Protein AF-A0A497I4A4-F1 (afdb_monomer_lite)

Sequence (77 aa):
DQLIEEGIDLDDRPILRALMGNLGELYDFAVKEFGYRERVDGYISKCDLCLDMRKYIVQQTDEFEELSPREFYQHLE

pLDDT: mean 92.87, std 8.52, range [60.94, 98.38]

Foldseek 3Di:
DVCVVPPDDCPLACCVVQVVVHLVSLVVCLCPVPVDDADPVHAPDSVRVVLSSLLSVLVVDPSHPVSPPNVVSVPPD

Structure (mmCIF, N/CA/C/O backbone):
data_AF-A0A497I4A4-F1
#
_entry.id   AF-A0A497I4A4-F1
#
loop_
_atom_site.group_PDB
_atom_site.id
_atom_site.type_symbol
_atom_site.label_atom_id
_atom_site.label_alt_id
_atom_site.label_comp_id
_atom_site.label_asym_id
_atom_site.label_entity_id
_atom_site.label_seq_id
_atom_site.pdbx_PDB_ins_code
_atom_site.Cartn_x
_atom_site.Cartn_y
_atom_site.Cartn_z
_atom_site.occupancy
_atom_site.B_iso_or_equiv
_atom_site.auth_seq_id
_atom_site.auth_comp_id
_atom_site.auth_asym_id
_atom_site.auth_atom_id
_atom_site.pdbx_PDB_model_num
ATOM 1 N N . ASP A 1 1 ? 5.233 -6.481 -27.569 1.00 60.94 1 ASP A N 1
ATOM 2 C CA . ASP A 1 1 ? 5.508 -7.159 -26.287 1.00 60.94 1 ASP A CA 1
ATOM 3 C C . ASP A 1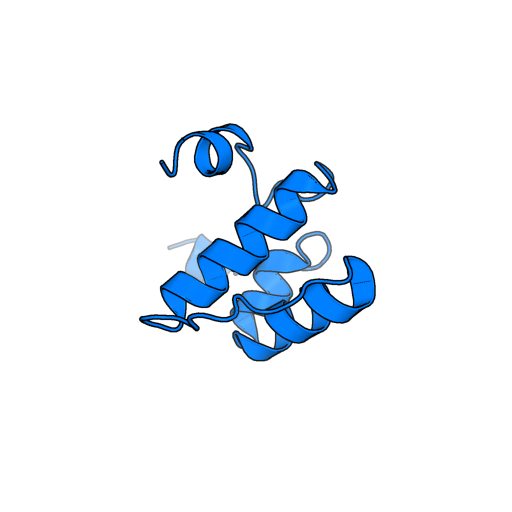 1 ? 6.772 -6.672 -25.579 1.00 60.94 1 ASP A C 1
ATOM 5 O O . ASP A 1 1 ? 7.373 -7.415 -24.820 1.00 60.94 1 ASP A O 1
ATOM 9 N N . GLN A 1 2 ? 7.125 -5.387 -25.708 1.00 62.72 2 GLN A N 1
ATOM 10 C CA . GLN A 1 2 ? 8.352 -4.827 -25.123 1.00 62.72 2 GLN A CA 1
ATOM 11 C C . GLN A 1 2 ? 8.396 -4.917 -23.587 1.00 62.72 2 GLN A C 1
ATOM 13 O O . GLN A 1 2 ? 9.430 -5.223 -23.011 1.00 62.72 2 GLN A O 1
ATOM 18 N N . LEU A 1 3 ? 7.241 -4.754 -22.927 1.00 67.94 3 LEU A N 1
ATOM 19 C CA . LEU A 1 3 ? 7.110 -4.902 -21.471 1.00 67.94 3 LEU A CA 1
ATOM 20 C C . LEU A 1 3 ? 7.396 -6.335 -20.983 1.00 67.94 3 LEU A C 1
ATOM 22 O O . LEU A 1 3 ? 7.788 -6.533 -19.839 1.00 67.94 3 LEU A O 1
ATOM 26 N N . ILE A 1 4 ? 7.158 -7.333 -21.841 1.00 70.06 4 ILE A N 1
ATOM 27 C CA . ILE A 1 4 ? 7.412 -8.749 -21.545 1.00 70.06 4 ILE A CA 1
ATOM 28 C C . ILE A 1 4 ? 8.886 -9.080 -21.808 1.00 70.06 4 ILE A C 1
ATOM 30 O O . ILE A 1 4 ? 9.461 -9.901 -21.101 1.00 70.06 4 ILE A O 1
ATOM 34 N N . GLU A 1 5 ? 9.498 -8.434 -22.803 1.00 74.19 5 GLU A N 1
ATOM 35 C CA . GLU A 1 5 ? 10.901 -8.641 -23.172 1.00 74.19 5 GLU A CA 1
ATOM 36 C C . GLU A 1 5 ? 11.881 -7.955 -22.206 1.00 74.19 5 GLU A C 1
ATOM 38 O O . GLU A 1 5 ? 12.906 -8.542 -21.869 1.00 74.19 5 GLU A O 1
ATOM 43 N N . GLU A 1 6 ? 11.565 -6.745 -21.738 1.00 79.44 6 GLU A N 1
ATOM 44 C CA . GLU A 1 6 ? 12.453 -5.933 -20.889 1.00 79.44 6 GLU A CA 1
ATOM 45 C C . GLU A 1 6 ? 12.118 -6.046 -19.389 1.00 79.44 6 GLU A C 1
ATOM 47 O O . GLU A 1 6 ? 12.983 -5.839 -18.539 1.00 79.44 6 GLU A O 1
ATOM 52 N N . GLY A 1 7 ? 10.883 -6.432 -19.051 1.00 80.44 7 GLY A N 1
ATOM 53 C CA . GLY A 1 7 ? 10.392 -6.448 -17.674 1.00 80.44 7 GLY A CA 1
ATOM 54 C C . GLY A 1 7 ? 10.081 -5.048 -17.131 1.00 80.44 7 GLY A C 1
ATOM 55 O O . GLY A 1 7 ? 10.077 -4.055 -17.856 1.00 80.44 7 GLY A O 1
ATOM 56 N N . ILE A 1 8 ? 9.769 -4.975 -15.835 1.00 82.75 8 ILE A N 1
ATOM 57 C CA . ILE A 1 8 ? 9.557 -3.714 -15.113 1.00 82.75 8 ILE A CA 1
ATOM 58 C C . ILE A 1 8 ? 10.723 -3.540 -14.145 1.00 82.75 8 ILE A C 1
ATOM 60 O O . ILE A 1 8 ? 10.998 -4.447 -13.360 1.00 82.75 8 ILE A O 1
ATOM 64 N N . ASP A 1 9 ? 11.375 -2.379 -14.182 1.00 86.38 9 ASP A N 1
ATOM 65 C CA . ASP A 1 9 ? 12.352 -2.002 -13.162 1.00 86.38 9 ASP A CA 1
ATOM 66 C C . ASP A 1 9 ? 11.638 -1.760 -11.825 1.00 86.38 9 ASP A C 1
ATOM 68 O O . ASP A 1 9 ? 10.694 -0.968 -11.742 1.00 86.38 9 ASP A O 1
ATOM 72 N N . LEU A 1 10 ? 12.072 -2.485 -10.795 1.00 89.81 10 LEU A N 1
ATOM 73 C CA . LEU A 1 10 ? 11.469 -2.483 -9.470 1.00 89.81 10 LEU A CA 1
ATOM 74 C C . LEU A 1 10 ? 12.269 -1.665 -8.445 1.00 89.81 10 LEU A C 1
ATOM 76 O O . LEU A 1 10 ? 11.870 -1.619 -7.278 1.00 89.81 10 LEU A O 1
ATOM 80 N N . ASP A 1 11 ? 13.431 -1.109 -8.805 1.00 88.12 11 ASP A N 1
ATOM 81 C CA . ASP A 1 11 ? 14.363 -0.478 -7.853 1.00 88.12 11 ASP A CA 1
ATOM 82 C C . ASP A 1 11 ? 13.730 0.716 -7.134 1.00 88.12 11 ASP A C 1
ATOM 84 O O . ASP A 1 11 ? 13.750 0.750 -5.904 1.00 88.12 11 ASP A O 1
ATOM 88 N N . ASP A 1 12 ? 12.996 1.557 -7.861 1.00 89.12 12 ASP A N 1
ATOM 89 C CA . ASP A 1 12 ? 12.240 2.686 -7.298 1.00 89.12 12 ASP A CA 1
ATOM 90 C C . ASP A 1 12 ? 10.733 2.390 -7.162 1.00 89.12 12 ASP A C 1
ATOM 92 O O . ASP A 1 12 ? 9.896 3.293 -7.158 1.00 89.12 12 ASP A O 1
ATOM 96 N N . ARG A 1 13 ? 10.359 1.104 -7.096 1.00 94.00 13 ARG A N 1
ATOM 97 C CA . ARG A 1 13 ? 8.959 0.644 -7.073 1.00 94.00 13 ARG A CA 1
ATOM 98 C C . ARG A 1 13 ? 8.704 -0.366 -5.947 1.00 94.00 13 ARG A C 1
ATOM 100 O O . ARG A 1 13 ? 8.482 -1.556 -6.208 1.00 94.00 13 ARG A O 1
ATOM 107 N N . PRO A 1 14 ? 8.809 0.061 -4.675 1.00 95.12 14 PRO A N 1
ATOM 108 C CA . PRO A 1 14 ? 8.716 -0.837 -3.527 1.00 95.12 14 PRO A CA 1
ATOM 109 C C . PRO A 1 14 ? 7.356 -1.538 -3.413 1.00 95.12 14 PRO A C 1
ATOM 111 O O . PRO A 1 14 ? 7.309 -2.694 -2.985 1.00 95.12 14 PRO A O 1
ATOM 114 N N . ILE A 1 15 ? 6.255 -0.901 -3.825 1.00 96.62 15 ILE A N 1
ATOM 115 C CA . ILE A 1 15 ? 4.921 -1.498 -3.701 1.00 96.62 15 ILE A CA 1
ATOM 116 C C . ILE A 1 15 ? 4.718 -2.624 -4.723 1.00 96.62 15 ILE A C 1
ATOM 118 O O . ILE A 1 15 ? 4.268 -3.715 -4.369 1.00 96.62 15 ILE A O 1
ATOM 122 N N . LEU A 1 16 ? 5.076 -2.393 -5.986 1.00 95.12 16 LEU A N 1
ATOM 123 C CA . LEU A 1 16 ? 5.077 -3.385 -7.058 1.00 95.12 16 LEU A CA 1
ATOM 124 C C . LEU A 1 16 ? 6.046 -4.509 -6.731 1.00 95.12 16 LEU A C 1
ATOM 126 O O . LEU A 1 16 ? 5.687 -5.668 -6.917 1.00 95.12 16 LEU A O 1
ATOM 130 N N . ARG A 1 17 ? 7.234 -4.195 -6.201 1.00 95.25 17 ARG A N 1
ATOM 131 C CA . ARG A 1 17 ? 8.196 -5.210 -5.759 1.00 95.25 17 ARG A CA 1
ATOM 132 C C . ARG A 1 17 ? 7.572 -6.163 -4.744 1.00 95.25 17 ARG A C 1
ATOM 134 O O . ARG A 1 17 ? 7.626 -7.372 -4.956 1.00 95.25 17 ARG A O 1
ATOM 141 N N . ALA A 1 18 ? 6.939 -5.628 -3.702 1.00 96.12 18 ALA A N 1
ATOM 142 C CA . ALA A 1 18 ? 6.268 -6.437 -2.688 1.00 96.12 18 ALA A CA 1
ATOM 143 C C . ALA A 1 18 ? 5.119 -7.272 -3.288 1.00 96.12 18 ALA A C 1
ATOM 145 O O . ALA A 1 18 ? 4.998 -8.468 -3.025 1.00 96.12 18 ALA A O 1
ATOM 146 N N . LEU A 1 19 ? 4.297 -6.670 -4.154 1.00 94.44 19 LEU A N 1
ATOM 147 C CA . LEU A 1 19 ? 3.187 -7.360 -4.823 1.00 94.44 19 LEU A CA 1
ATOM 148 C C . LEU A 1 19 ? 3.642 -8.482 -5.768 1.00 94.44 19 LEU A C 1
ATOM 150 O O . LEU A 1 19 ? 2.944 -9.492 -5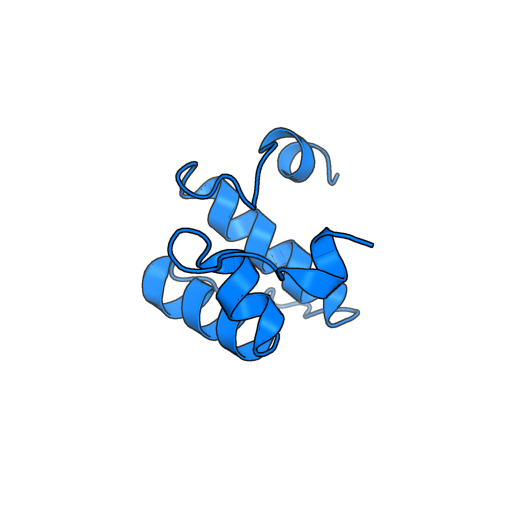.881 1.00 94.44 19 LEU A O 1
ATOM 154 N N . MET A 1 20 ? 4.788 -8.316 -6.431 1.00 91.94 20 MET A N 1
ATOM 155 C CA . MET A 1 20 ? 5.388 -9.326 -7.305 1.00 91.94 20 MET A CA 1
ATOM 156 C C . MET A 1 20 ? 5.925 -10.532 -6.531 1.00 91.94 20 MET A C 1
ATOM 158 O O . MET A 1 20 ? 5.922 -11.638 -7.071 1.00 91.94 20 MET A O 1
ATOM 162 N N . GLY A 1 21 ? 6.362 -10.337 -5.283 1.00 90.44 21 GLY A N 1
ATOM 163 C CA . GLY A 1 21 ? 6.751 -11.421 -4.387 1.00 90.44 21 GLY A CA 1
ATOM 164 C C . GLY A 1 21 ? 5.535 -12.211 -3.913 1.00 90.44 21 GLY A C 1
ATOM 165 O O . GLY A 1 21 ? 5.337 -13.365 -4.298 1.00 90.44 21 GLY A O 1
ATOM 166 N N . ASN A 1 22 ? 4.704 -11.598 -3.067 1.00 94.88 22 ASN A N 1
ATOM 167 C CA . ASN A 1 22 ? 3.392 -12.109 -2.660 1.00 94.88 22 ASN A CA 1
ATOM 168 C C . ASN A 1 22 ? 2.643 -11.077 -1.797 1.00 94.88 22 ASN A C 1
ATOM 170 O O . ASN A 1 22 ? 3.211 -10.116 -1.292 1.00 94.88 22 ASN A O 1
ATOM 174 N N . LEU A 1 23 ? 1.353 -11.317 -1.538 1.00 96.12 23 LEU A N 1
ATOM 175 C CA . LEU A 1 23 ? 0.549 -10.412 -0.706 1.00 96.12 23 LEU A CA 1
ATOM 176 C C . LEU A 1 23 ? 1.077 -10.252 0.735 1.00 96.12 23 LEU A C 1
ATOM 178 O O . LEU A 1 23 ? 0.867 -9.206 1.340 1.00 96.12 23 LEU A O 1
ATOM 182 N N . GLY A 1 24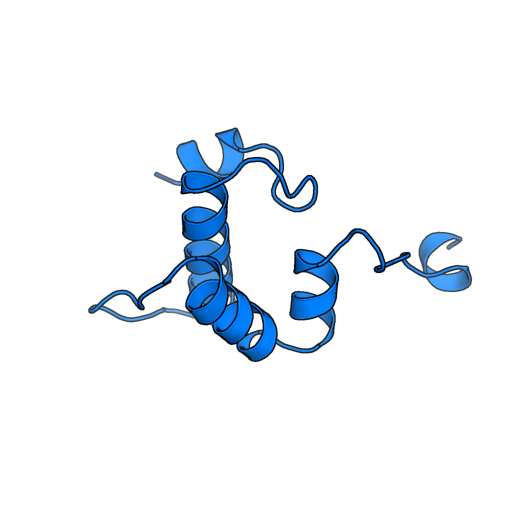 ? 1.749 -11.269 1.277 1.00 97.06 24 GLY A N 1
ATOM 183 C CA . GLY A 1 24 ? 2.359 -11.216 2.605 1.00 97.06 24 GLY A CA 1
ATOM 184 C C . GLY A 1 24 ? 3.529 -10.238 2.684 1.00 97.06 24 GLY A C 1
ATOM 185 O O . GLY A 1 24 ? 3.711 -9.608 3.716 1.00 97.06 24 GLY A O 1
ATOM 186 N N . GLU A 1 25 ? 4.271 -10.032 1.595 1.00 98.00 25 GLU A N 1
ATOM 187 C CA . GLU A 1 25 ? 5.325 -9.012 1.550 1.00 98.00 25 GLU A CA 1
ATOM 188 C C . GLU A 1 25 ? 4.743 -7.599 1.609 1.00 98.00 25 GLU A C 1
ATOM 190 O O . GLU A 1 25 ? 5.254 -6.758 2.348 1.00 98.00 25 GLU A O 1
ATOM 195 N N . LEU A 1 26 ? 3.632 -7.346 0.904 1.00 98.31 26 LEU A N 1
ATOM 196 C CA . LEU A 1 26 ? 2.931 -6.064 1.015 1.00 98.31 26 LEU A CA 1
ATOM 197 C C . LEU A 1 26 ? 2.363 -5.861 2.426 1.00 98.31 26 LEU A C 1
ATOM 199 O O . LEU A 1 26 ? 2.410 -4.750 2.949 1.00 98.31 26 LEU A O 1
ATOM 203 N N . TYR A 1 27 ? 1.855 -6.926 3.048 1.00 98.31 27 TYR A N 1
ATOM 204 C CA . TYR A 1 27 ? 1.385 -6.888 4.431 1.00 98.31 27 TYR A CA 1
ATOM 205 C C . TYR A 1 27 ? 2.504 -6.531 5.409 1.00 98.31 27 TYR A C 1
ATOM 207 O O . TYR A 1 27 ? 2.375 -5.581 6.178 1.00 98.31 27 TYR A O 1
ATOM 215 N N . ASP A 1 28 ? 3.629 -7.235 5.332 1.00 98.31 28 ASP A N 1
ATOM 216 C CA . ASP A 1 28 ? 4.798 -6.977 6.165 1.00 98.31 28 ASP A CA 1
ATOM 217 C C . ASP A 1 28 ? 5.305 -5.541 6.009 1.00 98.31 28 ASP A C 1
ATOM 219 O O . ASP A 1 28 ? 5.635 -4.895 7.005 1.00 98.31 28 ASP A O 1
ATOM 223 N N . PHE A 1 29 ? 5.345 -5.038 4.774 1.00 97.94 29 PHE A N 1
ATOM 224 C CA . PHE A 1 29 ? 5.713 -3.658 4.473 1.00 97.94 29 PHE A CA 1
ATOM 225 C C . PHE A 1 29 ? 4.734 -2.662 5.109 1.00 97.94 29 PHE A C 1
ATOM 227 O O . PHE A 1 29 ? 5.149 -1.762 5.838 1.00 97.94 29 PHE A O 1
ATOM 234 N N . ALA A 1 30 ? 3.427 -2.857 4.908 1.00 98.19 30 ALA A N 1
ATOM 235 C CA . ALA A 1 30 ? 2.393 -1.987 5.461 1.00 98.19 30 ALA A CA 1
ATOM 236 C C . ALA A 1 30 ? 2.432 -1.944 7.001 1.00 98.19 30 ALA A C 1
ATOM 238 O O . ALA A 1 30 ? 2.248 -0.884 7.602 1.00 98.19 30 ALA A O 1
ATOM 239 N N . VAL A 1 31 ? 2.699 -3.079 7.656 1.00 98.38 31 VAL A N 1
ATOM 240 C CA . VAL A 1 31 ? 2.812 -3.161 9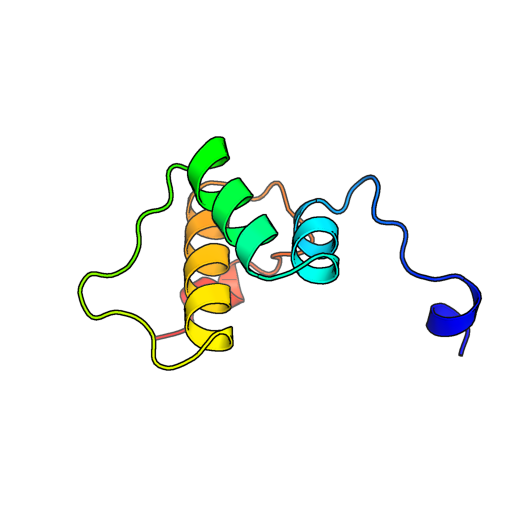.119 1.00 98.38 31 VAL A CA 1
ATOM 241 C C . VAL A 1 31 ? 4.088 -2.486 9.621 1.00 98.38 31 VAL A C 1
ATOM 243 O O . VAL A 1 31 ? 4.017 -1.684 10.551 1.00 98.38 31 VAL A O 1
ATOM 246 N N . LYS A 1 32 ? 5.252 -2.800 9.038 1.00 98.31 32 LYS A N 1
ATOM 247 C CA . LYS A 1 32 ? 6.554 -2.326 9.539 1.00 98.31 32 LYS A CA 1
ATOM 248 C C . LYS A 1 32 ? 6.767 -0.835 9.290 1.00 98.31 32 LYS A C 1
ATOM 250 O O . LYS A 1 32 ? 7.199 -0.140 10.203 1.00 98.31 32 LYS A O 1
ATOM 255 N N . GLU A 1 33 ? 6.423 -0.357 8.097 1.00 97.88 33 GLU A N 1
ATOM 256 C CA . GLU A 1 33 ? 6.716 1.019 7.679 1.00 97.88 33 GLU A CA 1
ATOM 257 C C . GLU A 1 33 ? 5.577 1.990 8.020 1.00 97.88 33 GLU A C 1
ATOM 259 O O . GLU A 1 33 ? 5.825 3.149 8.342 1.00 97.88 33 GLU A O 1
ATOM 264 N N . PHE A 1 34 ? 4.322 1.522 8.005 1.00 97.94 34 PHE A N 1
ATOM 265 C CA . PHE A 1 34 ? 3.145 2.387 8.182 1.00 97.94 34 PHE A CA 1
ATOM 266 C C . PHE A 1 34 ? 2.287 2.033 9.404 1.00 97.94 34 PHE A C 1
ATOM 268 O O . PHE A 1 34 ? 1.328 2.744 9.713 1.00 97.94 34 PHE A O 1
ATOM 275 N N . GLY A 1 35 ? 2.598 0.954 10.128 1.00 98.25 35 GLY A N 1
ATOM 276 C CA . GLY A 1 35 ? 1.829 0.544 11.304 1.00 98.25 35 GLY A CA 1
ATOM 277 C C . GLY A 1 35 ? 0.418 0.049 10.979 1.00 98.25 35 GLY A C 1
ATOM 278 O O . GLY A 1 35 ? -0.480 0.201 11.811 1.00 98.25 35 GLY A O 1
ATOM 279 N N . TYR A 1 36 ? 0.212 -0.508 9.781 1.00 98.31 36 TYR A N 1
ATOM 280 C CA . TYR A 1 36 ? -1.069 -1.069 9.354 1.00 98.31 36 TYR A CA 1
ATOM 281 C C . TYR A 1 36 ? -1.621 -2.095 10.355 1.00 98.31 36 TYR A C 1
ATOM 283 O O . TYR A 1 36 ? -0.872 -2.844 10.986 1.00 98.31 36 TYR A O 1
ATOM 291 N N . ARG A 1 37 ? -2.949 -2.127 10.494 1.00 97.75 37 ARG A N 1
ATOM 292 C CA . ARG A 1 37 ? -3.681 -3.090 11.324 1.00 97.75 37 ARG A CA 1
ATOM 293 C C . ARG A 1 37 ? -4.869 -3.625 10.550 1.00 97.75 37 ARG A C 1
ATOM 295 O O . ARG A 1 37 ? -5.572 -2.847 9.907 1.00 97.75 37 ARG A O 1
ATOM 302 N N . GLU A 1 38 ? -5.113 -4.924 10.663 1.00 96.44 38 GLU A N 1
ATOM 303 C CA . GLU A 1 38 ? -6.233 -5.555 9.976 1.00 96.44 38 GLU A CA 1
ATOM 304 C C . GLU A 1 38 ? -7.588 -5.044 10.485 1.00 96.44 38 GLU A C 1
ATOM 306 O O . GLU A 1 38 ? -7.763 -4.719 11.667 1.00 96.44 38 GLU A O 1
ATOM 311 N N . ARG A 1 39 ? -8.581 -5.023 9.593 1.00 95.25 39 ARG A N 1
ATOM 312 C CA . ARG A 1 39 ? -9.971 -4.759 9.954 1.00 95.25 39 ARG A CA 1
ATOM 313 C C . ARG A 1 39 ? -10.512 -5.917 10.788 1.00 95.25 39 ARG A C 1
ATOM 315 O O . ARG A 1 39 ? -10.278 -7.090 10.498 1.00 95.25 39 ARG A O 1
ATOM 322 N N . VAL A 1 40 ? -11.280 -5.580 11.819 1.00 94.88 40 VAL A N 1
ATOM 323 C CA . VAL A 1 40 ? -11.803 -6.547 12.800 1.00 94.88 40 VAL A CA 1
ATOM 324 C C . VAL A 1 40 ? -12.815 -7.521 12.181 1.00 94.88 40 VAL A C 1
ATOM 326 O O . VAL A 1 40 ? -12.945 -8.652 12.640 1.00 94.88 40 VAL A O 1
ATOM 329 N N . ASP A 1 41 ? -13.527 -7.097 11.141 1.00 95.31 41 ASP A N 1
ATOM 330 C CA . ASP A 1 41 ? -14.494 -7.895 10.380 1.00 95.31 41 ASP A CA 1
ATOM 331 C C . ASP A 1 41 ? -13.845 -8.792 9.310 1.00 95.31 41 ASP A C 1
ATOM 333 O O . ASP A 1 41 ? -14.514 -9.643 8.720 1.00 95.31 41 ASP A O 1
ATOM 337 N N . GLY A 1 42 ? -12.533 -8.656 9.107 1.00 95.81 42 GLY A N 1
ATOM 338 C CA . GLY A 1 42 ? -11.754 -9.453 8.172 1.00 95.81 42 GLY A CA 1
ATOM 339 C C . GLY A 1 42 ? -11.881 -9.002 6.715 1.00 95.81 42 GLY A C 1
ATOM 340 O O . GLY A 1 42 ? -12.123 -7.833 6.398 1.00 95.81 42 GLY A O 1
ATOM 341 N N . TYR A 1 43 ? -11.645 -9.950 5.803 1.00 97.38 43 TYR A N 1
ATOM 342 C CA . TYR A 1 43 ? -11.537 -9.695 4.365 1.00 97.38 43 TYR A CA 1
ATOM 343 C C . TYR A 1 43 ? -12.247 -10.772 3.557 1.00 97.38 43 TYR A C 1
ATOM 345 O O . TYR A 1 43 ? -12.106 -11.965 3.825 1.00 97.38 43 TYR A O 1
ATOM 353 N N . ILE A 1 44 ? -12.959 -10.351 2.514 1.00 96.88 44 ILE A N 1
ATOM 354 C CA . ILE A 1 44 ? -13.700 -11.250 1.619 1.00 96.88 44 ILE A CA 1
ATOM 355 C C . ILE A 1 44 ? -12.735 -12.021 0.710 1.00 96.88 44 ILE A C 1
ATOM 357 O O . ILE A 1 44 ? -12.991 -13.156 0.310 1.00 96.88 44 ILE A O 1
ATOM 361 N N . SER A 1 45 ? -11.611 -11.399 0.352 1.00 96.69 45 SER A N 1
ATOM 362 C CA . SER A 1 45 ? -10.607 -11.992 -0.526 1.00 96.69 45 SER A CA 1
ATOM 363 C C . SER A 1 45 ? -9.230 -11.358 -0.327 1.00 96.69 45 SER A C 1
ATOM 365 O O . SER A 1 45 ? -9.083 -10.306 0.291 1.00 96.69 45 SER A O 1
ATOM 367 N N . LYS A 1 46 ? -8.210 -11.960 -0.945 1.00 95.62 46 LYS A N 1
ATOM 368 C CA . LYS A 1 46 ? -6.863 -11.377 -1.042 1.00 95.62 46 LYS A CA 1
ATOM 369 C C . LYS A 1 46 ? -6.864 -9.988 -1.690 1.00 95.62 46 LYS A C 1
ATOM 371 O O . LYS A 1 46 ? -6.078 -9.134 -1.298 1.00 95.62 46 LYS A O 1
ATOM 376 N N . CYS A 1 47 ? -7.734 -9.757 -2.673 1.00 96.19 47 CYS A N 1
ATOM 377 C CA . CYS A 1 47 ? -7.834 -8.467 -3.353 1.00 96.19 47 CYS A CA 1
ATOM 378 C C . CYS A 1 47 ? -8.431 -7.385 -2.446 1.00 96.19 47 CYS A C 1
ATOM 380 O O . CYS A 1 47 ? -8.001 -6.241 -2.530 1.00 96.19 47 CYS A O 1
ATOM 382 N N . ASP A 1 48 ? -9.369 -7.756 -1.572 1.00 96.88 48 ASP A N 1
ATOM 383 C CA . ASP A 1 48 ? -9.952 -6.864 -0.561 1.00 96.88 48 ASP A CA 1
ATOM 384 C C . ASP A 1 48 ? -8.891 -6.442 0.470 1.00 96.88 48 ASP A C 1
ATOM 386 O O . ASP A 1 48 ? -8.663 -5.252 0.660 1.00 96.88 48 ASP A O 1
ATOM 390 N N . LEU A 1 49 ? -8.118 -7.395 1.005 1.00 97.56 49 LEU A N 1
ATOM 391 C CA . LEU A 1 49 ? -6.961 -7.095 1.863 1.00 97.56 49 LEU A CA 1
ATOM 392 C C . LEU A 1 49 ? -5.914 -6.220 1.150 1.00 97.56 49 LEU A C 1
ATOM 394 O O . LEU A 1 49 ? -5.444 -5.227 1.695 1.00 97.56 49 LEU A O 1
ATOM 398 N N . CYS A 1 50 ? -5.568 -6.552 -0.096 1.00 97.56 50 CYS A N 1
ATOM 399 C CA . CYS A 1 50 ? -4.641 -5.755 -0.903 1.00 97.56 50 CYS A CA 1
ATOM 400 C C . CYS A 1 50 ? -5.132 -4.314 -1.100 1.00 97.56 50 CYS A C 1
ATOM 402 O O . CYS A 1 50 ? -4.342 -3.373 -1.056 1.00 97.56 50 CYS A O 1
ATOM 404 N N . LEU A 1 51 ? -6.428 -4.128 -1.352 1.00 97.06 51 LEU A N 1
ATOM 405 C CA . LEU A 1 51 ? -7.025 -2.807 -1.506 1.00 97.06 51 LEU A CA 1
ATOM 406 C C . LEU A 1 51 ? -6.974 -2.014 -0.199 1.00 97.06 51 LEU A C 1
ATOM 408 O O . LEU A 1 51 ? -6.597 -0.846 -0.226 1.00 97.06 51 LEU A O 1
ATOM 412 N N . ASP A 1 52 ? -7.302 -2.651 0.922 1.00 97.62 52 ASP A N 1
ATOM 413 C CA . ASP A 1 52 ? -7.295 -2.038 2.249 1.00 97.62 52 ASP A CA 1
ATOM 414 C C . ASP A 1 52 ? -5.892 -1.563 2.661 1.00 97.62 52 ASP A C 1
ATOM 416 O O . ASP A 1 52 ? -5.716 -0.406 3.041 1.00 97.62 52 ASP A O 1
ATOM 420 N N . MET A 1 53 ? -4.867 -2.401 2.467 1.00 98.06 53 MET A N 1
ATOM 421 C CA . MET A 1 53 ? -3.469 -2.026 2.723 1.00 98.06 53 MET A CA 1
ATOM 422 C C . MET A 1 53 ? -3.017 -0.849 1.855 1.00 98.06 53 MET A C 1
ATOM 424 O O . MET A 1 53 ? -2.430 0.106 2.361 1.00 98.06 53 MET A O 1
ATOM 428 N N . ARG A 1 54 ? -3.321 -0.874 0.549 1.00 98.06 54 ARG A N 1
ATOM 429 C CA . ARG A 1 54 ? -2.976 0.232 -0.359 1.00 98.06 54 ARG A CA 1
ATOM 430 C C . ARG A 1 54 ? -3.707 1.524 0.013 1.00 98.06 54 ARG A C 1
ATOM 432 O O . ARG A 1 54 ? -3.076 2.577 0.028 1.00 98.06 54 ARG A O 1
ATOM 439 N N . LYS A 1 55 ? -4.998 1.446 0.375 1.00 97.44 55 LYS A N 1
ATOM 440 C CA . LYS A 1 55 ? -5.784 2.591 0.877 1.00 97.44 55 LYS A CA 1
ATOM 441 C C . LYS A 1 55 ? -5.133 3.184 2.123 1.00 97.44 55 LYS A C 1
ATOM 443 O O . LYS A 1 55 ? -4.973 4.398 2.193 1.00 97.44 55 LYS A O 1
ATOM 448 N N . TYR A 1 56 ? -4.726 2.340 3.068 1.00 97.62 56 TYR A N 1
ATOM 449 C CA . TYR A 1 56 ? -4.072 2.783 4.294 1.00 97.62 56 TYR A CA 1
ATOM 450 C C . TYR A 1 56 ? -2.742 3.498 4.016 1.00 97.62 56 TYR A C 1
ATOM 452 O O . TYR A 1 56 ? -2.547 4.608 4.502 1.00 97.62 56 TYR A O 1
ATOM 460 N N . ILE A 1 57 ? -1.861 2.925 3.186 1.00 98.00 57 ILE A N 1
ATOM 461 C CA . ILE A 1 57 ? -0.564 3.537 2.838 1.00 98.00 57 ILE A CA 1
ATOM 462 C C . ILE A 1 57 ? -0.764 4.919 2.190 1.00 98.00 57 ILE A C 1
ATOM 464 O O . ILE A 1 57 ? -0.151 5.898 2.615 1.00 98.00 57 ILE A O 1
ATOM 468 N N . VAL A 1 58 ? -1.681 5.029 1.222 1.00 97.50 58 VAL A N 1
ATOM 469 C CA . VAL A 1 58 ? -1.986 6.289 0.510 1.00 97.50 58 VAL A CA 1
ATOM 470 C C . VAL A 1 58 ? -2.498 7.397 1.435 1.00 97.50 58 VAL A C 1
ATOM 472 O O . VAL A 1 58 ? -2.333 8.582 1.132 1.00 97.50 58 VAL A O 1
ATOM 475 N N . GLN A 1 59 ? -3.131 7.041 2.556 1.00 95.62 59 GLN A N 1
ATOM 476 C CA . GLN A 1 59 ? -3.581 8.006 3.563 1.00 95.62 59 GLN A CA 1
ATOM 477 C C . GLN A 1 59 ? -2.430 8.565 4.409 1.00 95.62 59 GLN A C 1
ATOM 479 O O . GLN A 1 59 ? -2.579 9.653 4.961 1.00 95.62 59 GLN A O 1
ATOM 484 N N . GLN A 1 60 ? -1.307 7.848 4.511 1.00 96.62 60 GLN A N 1
ATOM 485 C CA . GLN A 1 60 ? -0.152 8.264 5.312 1.00 96.62 60 GLN A CA 1
ATOM 486 C C . GLN A 1 60 ? 0.894 9.031 4.491 1.00 96.62 60 GLN A C 1
ATOM 488 O O . GLN A 1 60 ? 1.564 9.905 5.031 1.00 96.62 60 GLN A O 1
ATOM 493 N N . THR A 1 61 ? 1.039 8.716 3.201 1.00 96.25 61 THR A N 1
ATOM 494 C CA . THR A 1 61 ? 2.077 9.290 2.327 1.00 96.25 61 THR A CA 1
ATOM 495 C C . THR A 1 61 ? 1.605 9.402 0.872 1.00 96.25 61 THR A C 1
ATOM 497 O O . THR A 1 61 ? 0.626 8.768 0.471 1.00 96.25 61 THR A O 1
ATOM 500 N N . ASP A 1 62 ? 2.255 10.256 0.084 1.00 95.06 62 ASP A N 1
ATOM 501 C CA . ASP A 1 62 ? 2.128 10.383 -1.376 1.00 95.06 62 ASP A CA 1
ATOM 502 C C . ASP A 1 62 ? 3.413 9.987 -2.130 1.00 95.06 62 ASP A C 1
ATOM 504 O O . ASP A 1 62 ? 3.485 10.143 -3.345 1.00 95.06 62 ASP A O 1
ATOM 508 N N . GLU A 1 63 ? 4.400 9.420 -1.433 1.00 95.81 63 GLU A N 1
ATOM 509 C CA . GLU A 1 63 ? 5.715 9.073 -1.994 1.00 95.81 63 GLU A CA 1
ATOM 510 C C . GLU A 1 63 ? 5.674 7.953 -3.048 1.00 95.81 63 GLU A C 1
ATOM 512 O O . GLU A 1 63 ? 6.572 7.855 -3.882 1.00 95.81 63 GLU A O 1
ATOM 517 N N . PHE A 1 64 ? 4.644 7.101 -3.037 1.00 96.00 64 PHE A N 1
ATOM 518 C CA . PHE A 1 64 ? 4.546 5.966 -3.957 1.00 96.00 64 PHE A CA 1
ATOM 519 C C . PHE A 1 64 ? 3.708 6.310 -5.189 1.00 96.00 64 PHE A C 1
ATOM 521 O O . PHE A 1 64 ? 2.479 6.191 -5.179 1.00 96.00 64 PHE A O 1
ATOM 528 N N . GLU A 1 65 ? 4.374 6.642 -6.297 1.00 94.12 65 GLU A N 1
ATOM 529 C CA . GLU A 1 65 ? 3.722 6.860 -7.600 1.00 94.12 65 GLU A CA 1
ATOM 530 C C . GLU A 1 65 ? 2.889 5.647 -8.053 1.00 94.12 65 GLU A C 1
ATOM 532 O O . GLU A 1 65 ? 1.864 5.782 -8.715 1.00 94.12 65 GLU A O 1
ATOM 537 N N . GLU A 1 66 ? 3.286 4.451 -7.625 1.00 95.19 66 GLU A N 1
ATOM 538 C CA . GLU A 1 66 ? 2.628 3.165 -7.886 1.00 95.19 66 GLU A CA 1
ATOM 539 C C . GLU A 1 66 ? 1.207 3.085 -7.312 1.00 95.19 66 GLU A C 1
ATOM 541 O O . GLU A 1 66 ? 0.389 2.275 -7.754 1.00 95.19 66 GLU A O 1
ATOM 546 N N . LEU A 1 67 ? 0.929 3.914 -6.304 1.00 96.69 67 LEU A N 1
ATOM 547 C CA . LEU A 1 67 ? -0.367 4.045 -5.657 1.00 96.69 67 LEU A CA 1
ATOM 548 C C . LEU A 1 67 ? -1.104 5.318 -6.078 1.00 96.69 67 LEU A C 1
ATOM 550 O O . LEU A 1 67 ? -2.151 5.628 -5.521 1.00 96.69 67 LEU A O 1
ATOM 554 N N . SER A 1 68 ? -0.604 6.050 -7.068 1.00 95.31 68 SER A N 1
ATOM 555 C CA . SER A 1 68 ? -1.356 7.147 -7.669 1.00 95.31 68 SER A CA 1
ATOM 556 C C . SER A 1 68 ? -2.422 6.623 -8.646 1.00 95.31 68 SER A C 1
ATOM 558 O O . SER A 1 68 ? -2.249 5.559 -9.246 1.00 95.31 68 SER A O 1
ATOM 560 N N . PRO A 1 69 ? -3.525 7.360 -8.860 1.00 95.69 69 PRO A N 1
ATOM 561 C CA . PRO A 1 69 ? -3.906 8.606 -8.188 1.00 95.69 69 PRO A CA 1
ATOM 562 C C . PRO A 1 69 ? -4.480 8.368 -6.779 1.00 95.69 69 PRO A C 1
ATOM 564 O O . PRO A 1 69 ? -5.208 7.399 -6.550 1.00 95.69 69 PRO A O 1
ATOM 567 N N . ARG A 1 70 ? -4.216 9.285 -5.837 1.00 94.44 70 ARG A N 1
ATOM 568 C CA . ARG A 1 70 ? -4.757 9.217 -4.462 1.00 94.44 70 ARG A CA 1
ATOM 569 C C . ARG A 1 70 ? -6.289 9.268 -4.456 1.00 94.44 70 ARG A C 1
ATOM 571 O O . ARG A 1 70 ? -6.932 8.622 -3.629 1.00 94.44 70 ARG A O 1
ATOM 578 N N . GLU A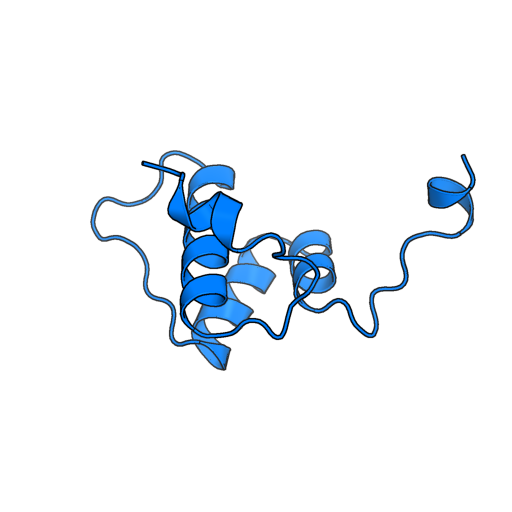 1 71 ? -6.866 9.991 -5.406 1.00 95.19 71 GLU A N 1
ATOM 579 C CA . GLU A 1 71 ? -8.300 10.182 -5.604 1.00 95.19 71 GLU A CA 1
ATOM 580 C C . GLU A 1 71 ? -9.033 8.853 -5.813 1.00 95.19 71 GLU A C 1
ATOM 582 O O . GLU A 1 71 ? -10.159 8.699 -5.344 1.00 95.19 71 GLU A O 1
ATOM 587 N N . PHE A 1 72 ? -8.390 7.852 -6.433 1.00 95.31 72 PHE A N 1
ATOM 588 C CA . PHE A 1 72 ? -8.971 6.512 -6.565 1.00 95.31 72 PHE A CA 1
ATOM 589 C C . PHE A 1 72 ? -9.400 5.962 -5.200 1.00 95.31 72 PHE A C 1
ATOM 591 O O . PHE A 1 72 ? -10.522 5.492 -5.048 1.00 95.31 72 PHE A O 1
ATOM 598 N N . TYR A 1 73 ? -8.538 6.082 -4.188 1.00 95.56 73 TYR A N 1
ATOM 599 C CA . TYR A 1 73 ? -8.781 5.543 -2.850 1.00 95.56 73 TYR A CA 1
ATOM 600 C C . TYR A 1 73 ? -9.789 6.365 -2.040 1.00 95.56 73 TYR A C 1
ATOM 602 O O 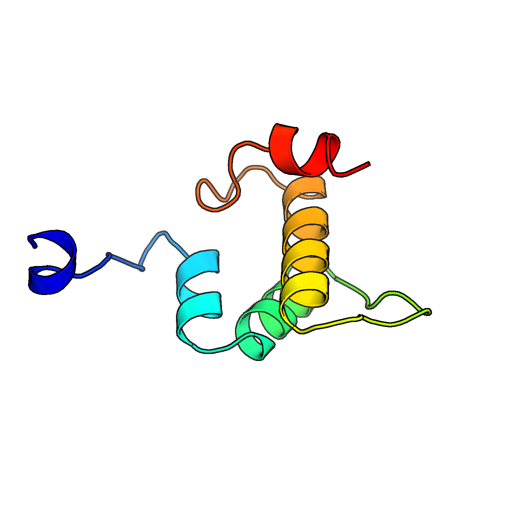. TYR A 1 73 ? -10.439 5.825 -1.142 1.00 95.56 73 TYR A O 1
ATOM 610 N N . GLN A 1 74 ? -9.921 7.657 -2.350 1.00 91.44 74 GLN A N 1
ATOM 611 C CA . GLN A 1 74 ? -10.892 8.561 -1.726 1.00 91.44 74 GLN A CA 1
ATOM 612 C C . GLN A 1 74 ? -12.325 8.308 -2.212 1.00 91.44 74 GLN A C 1
ATOM 614 O O . GLN A 1 74 ? -13.269 8.634 -1.501 1.00 91.44 74 GLN A O 1
ATOM 619 N N . HIS A 1 75 ? -12.485 7.711 -3.396 1.00 93.75 75 HIS A N 1
ATOM 620 C CA . HIS A 1 75 ? -13.779 7.442 -4.030 1.00 93.75 75 HIS A CA 1
ATOM 621 C C . HIS A 1 75 ? -14.188 5.959 -4.007 1.00 93.75 75 HIS A C 1
ATOM 623 O O . HIS A 1 75 ? -15.071 5.556 -4.757 1.00 93.75 75 HIS A O 1
ATOM 629 N N . LEU A 1 76 ? -13.562 5.133 -3.163 1.00 88.31 76 LEU A N 1
ATOM 630 C CA . LEU A 1 76 ? -13.927 3.716 -2.985 1.00 88.31 76 LEU A CA 1
ATOM 631 C C . LEU A 1 76 ? -15.221 3.500 -2.169 1.00 88.31 76 LEU A C 1
ATOM 633 O O . LEU A 1 76 ? -15.518 2.361 -1.814 1.00 88.31 76 LEU A O 1
ATOM 637 N N . GLU A 1 77 ? -15.963 4.569 -1.867 1.00 66.12 77 GLU A N 1
ATOM 638 C CA . GLU A 1 77 ? -17.209 4.577 -1.082 1.00 66.12 77 GLU A CA 1
ATOM 639 C C . GLU A 1 77 ? -18.411 5.012 -1.926 1.00 66.12 77 GLU A C 1
ATOM 641 O O . GLU A 1 77 ? -18.310 6.053 -2.618 1.00 66.12 77 GLU A O 1
#

Secondary structure (DSSP, 8-state):
-HHHHH----TT-HHHHHHHH-HHHHHHHHHHHH-----TT--SSHHHHHHHHHHHHHHH-S--GGG--HHHHHT--

Radius of gyration: 13.37 Å; chains: 1; bounding box: 32×22×39 Å